Protein AF-A0A441TCH7-F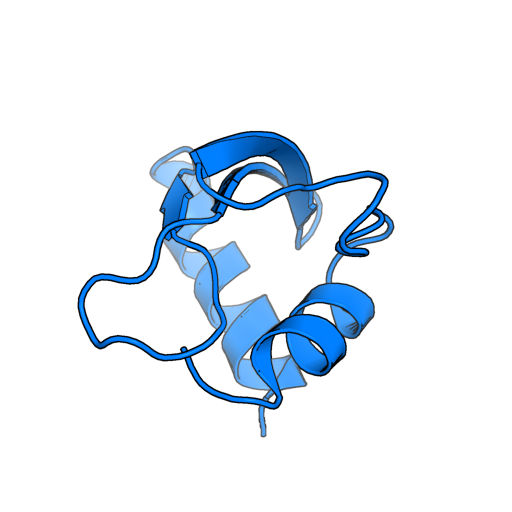1 (afdb_monomer)

pLDDT: mean 94.04, std 5.17, range [70.44, 97.69]

Sequence (71 aa):
MGPKSRELLGKVSPNDFSNENNPYSTWQEIEIGMGLARAHRVASVGELGWEIYISTDQAAHVFEVIEAAGA

Radius of gyration: 11.31 Å; Cα contacts (8 Å, |Δi|>4): 112; chains: 1; bounding box: 27×24×26 Å

Solvent-accessible surface area (backbone atoms only — not comparable to full-atom values): 4196 Å² total; per-residue (Å²): 116,31,90,57,36,60,62,47,48,55,74,53,23,90,55,72,74,45,67,87,76,43,34,81,81,39,70,45,83,36,50,38,70,96,37,70,31,37,41,31,28,51,53,96,84,79,41,50,36,62,48,77,50,58,56,78,94,49,44,65,60,39,48,51,49,52,51,68,70,65,110

Nearest PDB structures (foldseek):
  1pj6-assembly1_A  TM=9.806E-01  e=1.126E-04  Arthrobacter globiformis
  3gsi-assembly1_A  TM=9.819E-01  e=1.547E-04  Arthrobacter globiformis
  4paa-assembly2_B  TM=9.522E-01  e=1.057E-04 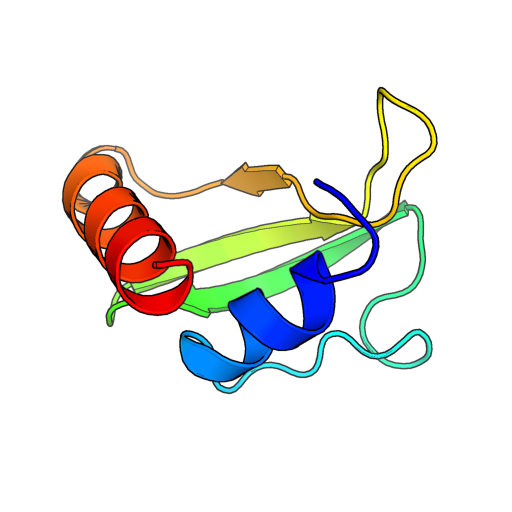 Rattus norvegicus
  4pab-assembly2_B  TM=9.465E-01  e=1.126E-04  Rattus norvegicus
  5l46-assembly2_B  TM=9.538E-01  e=2.921E-04  Homo sapiens

Mean predicted aligned error: 2.84 Å

Foldseek 3Di:
DAPCQQVLCVVFWVDDPDCVRQNAQDWDWTDGLNFIWIWHAYDPPPHGHTDTGGDPVCVVVRVVRSVVSVD

Structure (mmCIF, N/CA/C/O backbone):
data_AF-A0A441TCH7-F1
#
_entry.id   AF-A0A441TCH7-F1
#
loop_
_atom_site.group_PDB
_atom_site.id
_atom_site.type_symbol
_atom_site.label_atom_id
_atom_site.label_alt_id
_atom_site.label_comp_id
_atom_site.label_asym_id
_atom_site.label_entity_id
_atom_site.label_seq_id
_atom_site.pdbx_PDB_ins_code
_atom_site.Cartn_x
_atom_site.Cartn_y
_atom_site.Cartn_z
_atom_site.occupancy
_atom_site.B_iso_or_equiv
_atom_site.auth_seq_id
_atom_site.auth_comp_id
_atom_site.auth_asym_id
_atom_site.auth_atom_id
_atom_site.pdbx_PDB_model_num
ATOM 1 N N . MET A 1 1 ? 0.949 -7.058 -5.139 1.00 86.06 1 MET A N 1
ATOM 2 C CA . MET A 1 1 ? 2.266 -7.233 -5.792 1.00 86.06 1 MET A CA 1
ATOM 3 C C . MET A 1 1 ? 2.035 -7.308 -7.293 1.00 86.06 1 MET A C 1
ATOM 5 O O . MET A 1 1 ? 0.985 -7.802 -7.689 1.00 86.06 1 MET A O 1
ATOM 9 N N . GLY A 1 2 ? 2.939 -6.744 -8.093 1.00 91.69 2 GLY A N 1
ATOM 10 C CA . GLY A 1 2 ? 2.822 -6.659 -9.551 1.00 91.69 2 GLY A CA 1
ATOM 11 C C . GLY A 1 2 ? 3.125 -5.261 -10.106 1.00 91.69 2 GLY A C 1
ATOM 12 O O . GLY A 1 2 ? 3.196 -4.285 -9.349 1.00 91.69 2 GLY A O 1
ATOM 13 N N . PRO A 1 3 ? 3.266 -5.118 -11.437 1.00 92.00 3 PRO A N 1
ATOM 14 C CA . PRO A 1 3 ? 3.710 -3.877 -12.085 1.00 92.00 3 PRO A CA 1
ATOM 15 C C . PRO A 1 3 ? 2.793 -2.674 -11.815 1.00 92.00 3 PRO A C 1
ATOM 17 O O . PRO A 1 3 ? 3.261 -1.538 -11.796 1.00 92.00 3 PRO A O 1
ATOM 20 N N . LYS A 1 4 ? 1.505 -2.920 -11.542 1.00 94.44 4 LYS A N 1
ATOM 21 C CA . LYS A 1 4 ? 0.506 -1.884 -11.232 1.00 94.44 4 LYS A CA 1
ATOM 22 C C . LYS A 1 4 ? 0.444 -1.485 -9.754 1.00 94.44 4 LYS A C 1
ATOM 24 O O . LYS A 1 4 ? -0.320 -0.594 -9.406 1.00 94.44 4 LYS A O 1
ATOM 29 N N . SER A 1 5 ? 1.246 -2.096 -8.875 1.00 94.75 5 SER A N 1
ATOM 30 C CA . SER A 1 5 ? 1.166 -1.831 -7.427 1.00 94.75 5 SER A CA 1
ATOM 31 C C . SER A 1 5 ? 1.394 -0.354 -7.087 1.00 94.75 5 SER A C 1
ATOM 33 O O . SER A 1 5 ? 0.727 0.176 -6.207 1.00 94.75 5 SER A O 1
ATOM 35 N N . ARG A 1 6 ? 2.299 0.328 -7.806 1.00 95.00 6 ARG A N 1
ATOM 36 C CA . ARG A 1 6 ? 2.565 1.760 -7.590 1.00 95.00 6 ARG A CA 1
ATOM 37 C C . ARG A 1 6 ? 1.369 2.627 -7.970 1.00 95.00 6 ARG A C 1
ATOM 39 O O . ARG A 1 6 ? 1.013 3.532 -7.231 1.00 95.00 6 ARG A O 1
ATOM 46 N N . GLU A 1 7 ? 0.772 2.340 -9.125 1.00 96.19 7 GLU A N 1
ATOM 47 C CA . GLU A 1 7 ? -0.416 3.047 -9.602 1.00 96.19 7 GLU A CA 1
ATOM 48 C C . GLU A 1 7 ? -1.570 2.877 -8.611 1.00 96.19 7 GLU A C 1
ATOM 50 O O . GLU A 1 7 ? -2.213 3.854 -8.248 1.00 96.19 7 GLU A O 1
ATOM 55 N N . LEU A 1 8 ? -1.786 1.649 -8.129 1.00 96.44 8 LEU A N 1
ATOM 56 C CA . LEU A 1 8 ? -2.821 1.348 -7.148 1.00 96.44 8 LEU A CA 1
ATOM 57 C C . LEU A 1 8 ? -2.612 2.111 -5.835 1.00 96.44 8 LEU A C 1
ATOM 59 O O . LEU A 1 8 ? -3.533 2.782 -5.379 1.00 96.44 8 LEU A O 1
ATOM 63 N N . LEU A 1 9 ? -1.412 2.055 -5.247 1.00 95.62 9 LEU A N 1
ATOM 64 C CA . LEU A 1 9 ? -1.129 2.772 -3.998 1.00 95.62 9 LEU A CA 1
ATOM 65 C C . LEU A 1 9 ? -1.271 4.290 -4.157 1.00 95.62 9 LEU A C 1
ATOM 67 O O . LEU A 1 9 ? -1.809 4.936 -3.265 1.00 95.62 9 LEU A O 1
ATOM 71 N N . GLY A 1 10 ? -0.899 4.844 -5.315 1.00 95.81 10 GLY A N 1
ATOM 72 C CA . GLY A 1 10 ? -1.097 6.265 -5.619 1.00 95.81 10 GLY A CA 1
ATOM 73 C C . GLY A 1 10 ? -2.565 6.707 -5.710 1.00 95.81 10 GLY A C 1
ATOM 74 O O . GLY A 1 10 ? -2.836 7.901 -5.640 1.00 95.81 10 GLY A O 1
ATOM 75 N N . LYS A 1 11 ? -3.528 5.781 -5.844 1.00 96.31 11 LYS A N 1
ATOM 76 C CA . LYS A 1 11 ? -4.968 6.105 -5.782 1.00 96.31 11 LYS A CA 1
ATOM 77 C C . LYS A 1 11 ? -5.484 6.246 -4.351 1.00 96.31 11 LYS A C 1
ATOM 79 O O . LYS A 1 1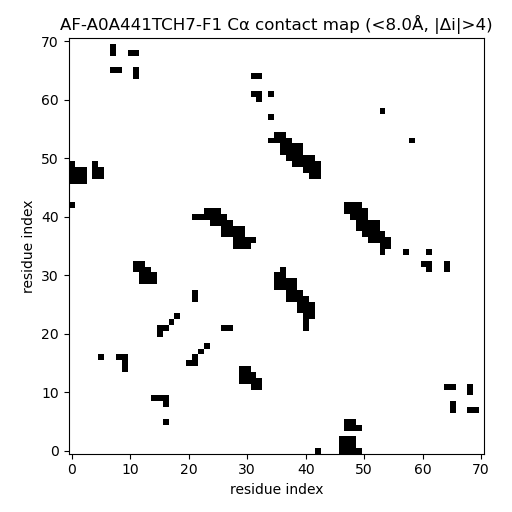1 ? -6.487 6.917 -4.136 1.00 96.31 11 LYS A O 1
ATOM 84 N N . VAL A 1 12 ? -4.841 5.576 -3.397 1.00 96.81 12 VAL A N 1
ATOM 85 C CA . VAL A 1 12 ? -5.347 5.412 -2.021 1.00 96.81 12 VAL A CA 1
ATOM 86 C C . VAL A 1 12 ? -4.468 6.074 -0.965 1.00 96.81 12 VAL A C 1
ATOM 88 O O . VAL A 1 12 ? -4.826 6.074 0.211 1.00 96.81 12 VAL A O 1
ATOM 91 N N . SER A 1 13 ? -3.332 6.633 -1.375 1.00 96.88 13 SER A N 1
ATOM 92 C CA . SER A 1 13 ? -2.352 7.267 -0.505 1.00 96.88 13 SER A CA 1
ATOM 93 C C . SER A 1 13 ? -1.783 8.523 -1.174 1.00 96.88 13 SER A C 1
ATOM 95 O O . SER A 1 13 ? -1.477 8.485 -2.367 1.00 96.88 13 SER A O 1
ATOM 97 N N . PRO A 1 14 ? -1.611 9.630 -0.430 1.00 96.31 14 PRO A N 1
ATOM 98 C CA . PRO A 1 14 ? -0.971 10.840 -0.942 1.00 96.31 14 PRO A CA 1
ATOM 99 C C . PRO A 1 14 ? 0.562 10.722 -1.012 1.00 96.31 14 PRO A C 1
ATOM 101 O O . PRO A 1 14 ? 1.221 11.621 -1.536 1.00 96.31 14 PRO A O 1
ATOM 104 N N . ASN A 1 15 ? 1.144 9.657 -0.452 1.00 97.56 15 ASN A N 1
ATOM 105 C CA . ASN A 1 15 ? 2.588 9.477 -0.353 1.00 97.56 15 ASN A CA 1
ATOM 106 C C . ASN A 1 15 ? 3.233 9.173 -1.712 1.00 97.56 15 ASN A C 1
ATOM 108 O O . ASN A 1 15 ? 2.630 8.567 -2.598 1.00 97.56 15 ASN A O 1
ATOM 112 N N . ASP A 1 16 ? 4.503 9.560 -1.865 1.00 96.69 16 ASP A N 1
ATOM 113 C CA . ASP A 1 16 ? 5.269 9.255 -3.070 1.00 96.69 16 ASP A CA 1
ATOM 114 C C . ASP A 1 16 ? 5.934 7.870 -2.980 1.00 96.69 16 ASP A C 1
ATOM 116 O O . ASP A 1 16 ? 6.751 7.588 -2.103 1.00 96.69 16 ASP A O 1
ATOM 120 N N . PHE A 1 17 ? 5.603 7.008 -3.940 1.00 96.31 17 PHE A N 1
ATOM 121 C CA . PHE A 1 17 ? 6.125 5.646 -4.085 1.00 96.31 17 PHE A CA 1
ATOM 122 C C . PHE A 1 17 ? 7.158 5.523 -5.225 1.00 96.31 17 PHE A C 1
ATOM 124 O O . PHE 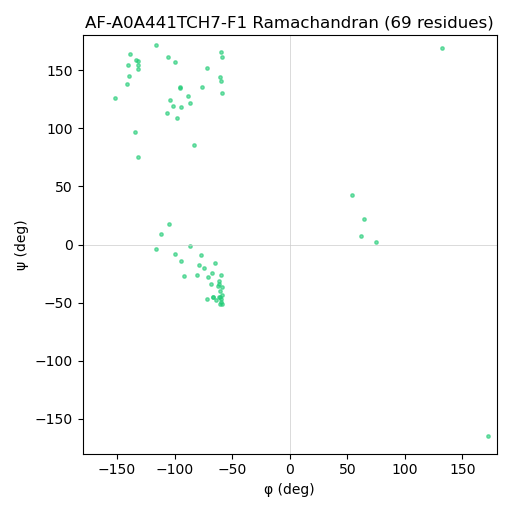A 1 17 ? 7.411 4.421 -5.742 1.00 96.31 17 PHE A O 1
ATOM 131 N N . SER A 1 18 ? 7.724 6.649 -5.674 1.00 95.25 18 SER A N 1
ATOM 132 C CA . SER A 1 18 ? 8.822 6.724 -6.642 1.00 95.25 18 SER A CA 1
ATOM 133 C C . SER A 1 18 ? 10.079 5.993 -6.157 1.00 95.25 18 SER A C 1
ATOM 135 O O . SER A 1 18 ? 10.208 5.598 -4.995 1.00 95.25 18 SER A O 1
ATOM 137 N N . ASN A 1 19 ? 11.018 5.744 -7.072 1.00 94.25 19 ASN A N 1
ATOM 138 C CA . ASN A 1 19 ? 12.262 5.062 -6.712 1.00 94.25 19 ASN A CA 1
ATOM 139 C C . ASN A 1 19 ? 13.178 5.943 -5.866 1.00 94.25 19 ASN A C 1
ATOM 141 O O . ASN A 1 19 ? 13.967 5.417 -5.088 1.00 94.25 19 ASN A O 1
ATOM 145 N N . GLU A 1 20 ? 13.059 7.249 -6.043 1.00 96.56 20 GLU A N 1
ATOM 146 C CA . GLU A 1 20 ? 13.805 8.290 -5.368 1.00 96.56 20 GLU A CA 1
ATOM 147 C C . GLU A 1 20 ? 13.355 8.408 -3.908 1.00 96.56 20 GLU A C 1
ATOM 149 O O . GLU A 1 20 ? 14.198 8.395 -3.012 1.00 96.56 20 GLU A O 1
ATOM 154 N N . ASN A 1 21 ? 12.038 8.438 -3.663 1.00 95.19 21 ASN A N 1
ATOM 155 C CA . ASN A 1 21 ? 11.481 8.656 -2.324 1.00 95.19 21 ASN A CA 1
ATOM 156 C C . ASN A 1 21 ? 11.223 7.367 -1.539 1.00 95.19 21 ASN A C 1
ATOM 158 O O . ASN A 1 21 ? 11.322 7.364 -0.313 1.00 95.19 21 ASN A O 1
ATOM 162 N N . ASN A 1 22 ? 10.980 6.243 -2.216 1.00 95.31 22 ASN A N 1
ATOM 163 C CA . ASN A 1 22 ? 10.889 4.942 -1.561 1.00 95.31 22 ASN A CA 1
ATOM 164 C C . ASN A 1 22 ? 11.737 3.898 -2.296 1.00 9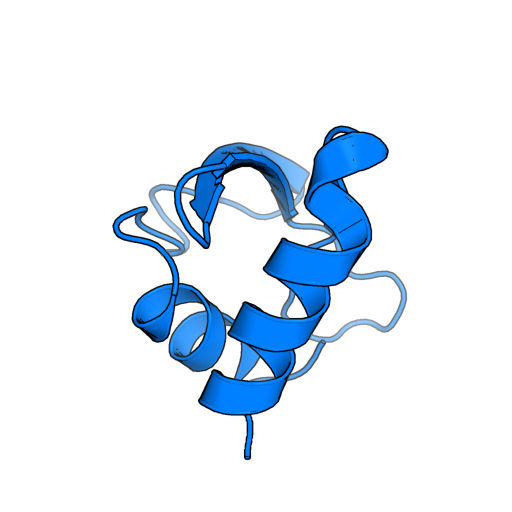5.31 22 ASN A C 1
ATOM 166 O O . ASN A 1 22 ? 11.188 3.056 -3.013 1.00 95.31 22 ASN A O 1
ATOM 170 N N . PRO A 1 23 ? 13.076 3.936 -2.150 1.00 95.56 23 PRO A N 1
ATOM 171 C CA . PRO A 1 23 ? 13.980 2.961 -2.758 1.00 95.56 23 PRO A CA 1
ATOM 172 C C . PRO A 1 23 ? 13.705 1.518 -2.319 1.00 95.56 23 PRO A C 1
ATOM 174 O O . PRO A 1 23 ? 13.050 1.255 -1.314 1.00 95.56 23 PRO A O 1
ATOM 177 N N . TYR A 1 24 ? 14.208 0.547 -3.082 1.00 94.56 24 TYR A N 1
ATOM 178 C CA . TYR A 1 24 ? 14.117 -0.856 -2.674 1.00 94.56 24 TYR A CA 1
ATOM 179 C C . TYR A 1 24 ? 14.846 -1.088 -1.342 1.00 94.56 24 TYR A C 1
ATOM 181 O O . TYR A 1 24 ? 15.893 -0.490 -1.101 1.00 94.56 24 TYR A O 1
ATOM 189 N N . SER A 1 25 ? 14.314 -1.979 -0.499 1.00 94.56 25 SER A N 1
ATOM 190 C CA . SER A 1 25 ? 14.840 -2.269 0.843 1.00 94.56 25 SER A CA 1
ATOM 191 C C . SER A 1 25 ? 14.773 -1.090 1.828 1.00 94.56 25 SER A C 1
ATOM 193 O O . SER A 1 25 ? 15.494 -1.078 2.828 1.00 94.56 25 SER A O 1
ATOM 195 N N . THR A 1 26 ? 13.892 -0.116 1.586 1.00 96.94 26 THR A N 1
ATOM 196 C CA . THR A 1 26 ? 13.543 0.927 2.558 1.00 96.94 26 THR A CA 1
ATOM 197 C C . THR A 1 26 ? 12.076 0.832 2.959 1.00 96.94 26 THR A C 1
ATOM 199 O O . THR A 1 26 ? 11.289 0.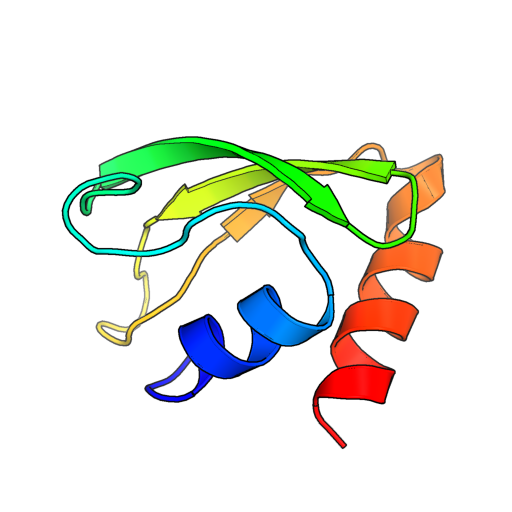064 2.393 1.00 96.94 26 THR A O 1
ATOM 202 N N . TRP A 1 27 ? 11.705 1.613 3.965 1.00 97.31 27 TRP A N 1
ATOM 203 C CA . TRP A 1 27 ? 10.326 1.786 4.385 1.00 97.31 27 TRP A CA 1
ATOM 204 C C . TRP A 1 27 ? 10.020 3.273 4.545 1.00 97.31 27 TRP A C 1
ATOM 206 O O . TRP A 1 27 ? 10.929 4.081 4.732 1.00 97.31 27 TRP A O 1
ATOM 216 N N . GLN A 1 28 ? 8.738 3.612 4.481 1.00 97.31 28 GLN A N 1
ATOM 217 C CA . GLN A 1 28 ? 8.227 4.932 4.834 1.00 97.31 28 GLN A CA 1
ATOM 218 C C . GLN A 1 28 ? 6.900 4.793 5.582 1.00 97.31 28 GLN A C 1
ATOM 220 O O . GLN A 1 28 ? 6.198 3.787 5.433 1.00 97.31 28 GLN A O 1
ATOM 225 N N . GLU A 1 29 ? 6.574 5.787 6.401 1.00 97.69 29 GLU A N 1
ATOM 226 C CA . GLU A 1 29 ? 5.221 5.945 6.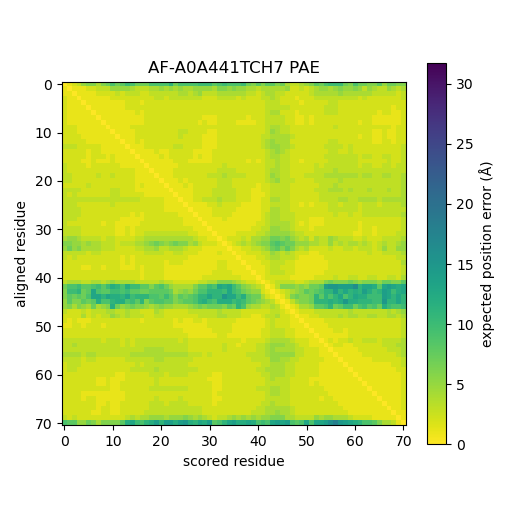929 1.00 97.69 29 GLU A CA 1
ATOM 227 C C . GLU A 1 29 ? 4.326 6.524 5.831 1.00 97.69 29 GLU A C 1
ATOM 229 O O . GLU A 1 29 ? 4.735 7.432 5.104 1.00 97.69 29 GLU A O 1
ATOM 234 N N . ILE A 1 30 ? 3.132 5.959 5.682 1.00 97.62 30 ILE A N 1
ATOM 235 C CA . ILE A 1 30 ? 2.151 6.359 4.682 1.00 97.62 30 ILE A CA 1
ATOM 236 C C . ILE A 1 30 ? 0.778 6.538 5.309 1.00 97.62 30 ILE A C 1
ATOM 238 O O . ILE A 1 30 ? 0.432 5.882 6.293 1.00 97.62 30 ILE A O 1
ATOM 242 N N . GLU A 1 31 ? -0.024 7.375 4.671 1.00 97.44 31 GLU A N 1
ATOM 243 C CA . GLU A 1 31 ? -1.452 7.473 4.929 1.00 97.44 31 GLU A CA 1
ATOM 244 C C . GLU A 1 31 ? -2.211 6.607 3.927 1.00 97.44 31 GLU A C 1
ATOM 246 O O . GLU A 1 31 ? -1.924 6.633 2.728 1.00 97.44 31 GLU A O 1
ATOM 251 N N . ILE A 1 32 ? -3.186 5.841 4.406 1.00 96.06 32 ILE A N 1
ATOM 252 C CA . ILE A 1 32 ? -4.063 5.032 3.562 1.00 96.06 32 ILE A CA 1
ATOM 253 C C . ILE A 1 32 ? -5.418 4.848 4.237 1.00 96.06 32 ILE A C 1
ATOM 255 O O . ILE A 1 32 ? -5.488 4.438 5.392 1.00 96.06 32 ILE A O 1
ATOM 259 N N . GLY A 1 33 ? -6.503 5.185 3.533 1.00 89.62 33 GLY A N 1
ATOM 260 C CA . GLY A 1 33 ? -7.856 5.065 4.091 1.00 89.62 33 GLY A CA 1
ATOM 261 C C . GLY A 1 33 ? -8.024 5.799 5.429 1.00 89.62 33 GLY A C 1
ATOM 262 O O . GLY A 1 33 ? -8.562 5.239 6.370 1.00 89.62 33 GLY A O 1
ATOM 263 N N . MET A 1 34 ? -7.490 7.021 5.557 1.00 89.88 34 MET A N 1
ATOM 264 C CA . MET A 1 34 ? -7.479 7.802 6.814 1.00 89.88 34 MET A CA 1
ATOM 265 C C . MET A 1 34 ? -6.708 7.158 7.991 1.00 89.88 34 MET A C 1
ATOM 267 O O . MET A 1 34 ? -6.744 7.689 9.100 1.00 89.88 34 MET A O 1
ATOM 271 N N . GLY A 1 35 ? -5.996 6.050 7.769 1.00 92.25 35 GLY A N 1
ATOM 272 C CA . GLY A 1 35 ? -5.112 5.406 8.740 1.00 92.25 35 GLY A CA 1
ATOM 273 C C . GLY A 1 35 ? -3.630 5.627 8.430 1.00 92.25 35 GLY A C 1
ATOM 274 O O . GLY A 1 35 ? -3.259 5.942 7.299 1.00 92.25 35 GLY A O 1
ATOM 275 N N . LEU A 1 36 ? -2.776 5.422 9.437 1.00 96.62 36 LEU A N 1
ATOM 276 C CA . LEU A 1 36 ? -1.319 5.392 9.282 1.00 96.62 36 LEU A CA 1
ATOM 277 C C . LEU A 1 36 ? -0.828 3.953 9.124 1.00 96.62 36 LEU A C 1
ATOM 279 O O . LEU A 1 36 ? -1.228 3.059 9.874 1.00 96.62 36 LEU A O 1
ATOM 283 N N . ALA A 1 37 ? 0.077 3.738 8.176 1.00 97.12 37 ALA A N 1
ATOM 284 C CA . ALA A 1 37 ? 0.717 2.454 7.932 1.00 97.12 37 ALA A CA 1
ATOM 285 C C . ALA A 1 37 ? 2.208 2.628 7.630 1.00 97.12 37 ALA A C 1
ATOM 287 O O . ALA A 1 37 ? 2.675 3.709 7.283 1.00 97.12 37 ALA A O 1
ATOM 288 N N . ARG A 1 38 ? 2.972 1.539 7.712 1.00 97.69 38 ARG A N 1
ATOM 289 C CA . ARG A 1 38 ? 4.335 1.483 7.169 1.00 97.69 38 ARG A CA 1
ATOM 290 C C . ARG A 1 38 ? 4.334 0.700 5.872 1.00 97.69 38 ARG A C 1
ATOM 292 O O . ARG A 1 38 ? 3.940 -0.466 5.861 1.00 9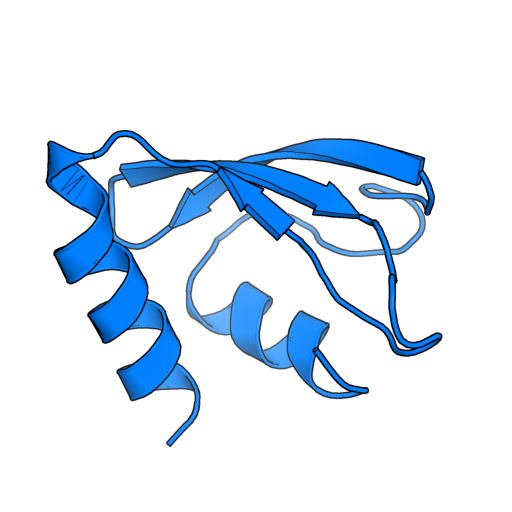7.69 38 ARG A O 1
ATOM 299 N N . ALA A 1 39 ? 4.828 1.319 4.808 1.00 97.38 39 ALA A N 1
ATOM 300 C CA . ALA A 1 39 ? 5.039 0.672 3.523 1.00 97.38 39 ALA A CA 1
ATOM 301 C C . ALA A 1 39 ? 6.502 0.251 3.393 1.00 97.38 39 ALA A C 1
ATOM 303 O O . ALA A 1 39 ? 7.394 1.086 3.239 1.00 97.38 39 ALA A O 1
ATOM 304 N N . HIS A 1 40 ? 6.753 -1.052 3.452 1.00 97.38 40 HIS A N 1
ATOM 305 C CA . HIS A 1 40 ? 8.075 -1.639 3.270 1.00 97.38 40 HIS A CA 1
ATOM 306 C C . HIS A 1 40 ? 8.234 -2.059 1.815 1.00 97.38 40 HIS A C 1
ATOM 308 O O . HIS A 1 40 ? 7.495 -2.918 1.330 1.00 97.38 40 HIS A O 1
ATOM 314 N N . ARG A 1 41 ? 9.199 -1.471 1.105 1.00 95.56 41 ARG A N 1
ATOM 315 C CA . ARG A 1 41 ? 9.447 -1.812 -0.295 1.00 95.56 41 ARG A CA 1
ATOM 316 C C . ARG A 1 41 ? 10.322 -3.056 -0.390 1.00 95.56 41 ARG A C 1
ATOM 318 O O . ARG A 1 41 ? 11.547 -2.977 -0.511 1.00 95.56 41 ARG A O 1
ATOM 325 N N . VAL A 1 42 ? 9.658 -4.203 -0.342 1.00 90.25 42 VAL A N 1
ATOM 326 C CA . VAL A 1 42 ? 10.249 -5.542 -0.410 1.00 90.25 42 VAL A CA 1
ATOM 327 C C . VAL A 1 42 ? 9.485 -6.399 -1.417 1.00 90.25 42 VAL A C 1
ATOM 329 O O . VAL A 1 42 ? 8.299 -6.181 -1.660 1.00 90.25 42 VAL A O 1
ATOM 332 N N . ALA A 1 43 ? 10.175 -7.359 -2.031 1.00 79.12 43 ALA A N 1
ATOM 333 C CA . ALA A 1 43 ? 9.602 -8.223 -3.057 1.00 79.12 43 ALA A CA 1
ATOM 334 C C . ALA A 1 43 ? 9.984 -9.687 -2.811 1.00 79.12 43 ALA A C 1
ATOM 336 O O . ALA A 1 43 ? 11.045 -10.139 -3.236 1.00 79.12 43 ALA A O 1
ATOM 337 N N . SER A 1 44 ? 9.097 -10.450 -2.174 1.00 70.44 44 SER A N 1
ATOM 338 C CA . SER A 1 44 ? 9.312 -11.888 -1.930 1.00 70.44 44 SER A CA 1
ATOM 339 C C . SER A 1 44 ? 9.140 -12.745 -3.191 1.00 70.44 44 SER A C 1
ATOM 341 O O . SER A 1 44 ? 9.650 -13.857 -3.260 1.00 70.44 44 SER A O 1
ATOM 343 N N . VAL A 1 45 ? 8.442 -12.220 -4.204 1.00 78.31 45 VAL A N 1
ATOM 344 C CA . VAL A 1 45 ? 8.128 -12.907 -5.474 1.00 78.31 45 VAL A CA 1
ATOM 345 C C . VAL A 1 45 ? 8.845 -12.300 -6.688 1.00 78.31 45 VAL A C 1
ATOM 347 O O . VAL A 1 45 ? 8.535 -12.640 -7.822 1.00 78.31 45 VAL A O 1
ATOM 350 N N . GLY A 1 46 ? 9.794 -11.381 -6.471 1.00 81.00 46 GLY A N 1
ATOM 351 C CA . GLY A 1 46 ? 10.550 -10.718 -7.545 1.00 81.00 46 GLY A CA 1
ATOM 352 C C . GLY A 1 46 ? 9.782 -9.644 -8.328 1.00 81.00 46 GLY A C 1
ATOM 353 O O . GLY A 1 46 ? 10.339 -9.044 -9.245 1.00 81.00 46 GLY A O 1
ATOM 354 N N . GLU A 1 47 ? 8.531 -9.360 -7.963 1.00 87.88 47 GLU A N 1
ATOM 355 C CA . GLU A 1 47 ? 7.715 -8.314 -8.584 1.00 87.88 47 GLU A CA 1
ATOM 356 C C . GLU A 1 47 ? 7.682 -7.024 -7.757 1.00 87.88 47 GLU A C 1
ATOM 358 O O . GLU A 1 47 ? 7.871 -7.032 -6.542 1.00 87.88 47 GLU A O 1
ATOM 363 N N . LEU A 1 48 ? 7.382 -5.897 -8.411 1.00 89.25 48 LEU A N 1
ATOM 364 C CA . LEU A 1 48 ? 7.192 -4.616 -7.732 1.00 89.25 48 LEU A CA 1
ATOM 365 C C . LEU A 1 48 ? 6.055 -4.701 -6.703 1.00 89.25 48 LEU A C 1
ATOM 367 O O . LEU A 1 48 ? 4.927 -5.067 -7.037 1.00 89.25 48 LEU A O 1
ATOM 371 N N . GLY A 1 49 ? 6.319 -4.250 -5.483 1.00 93.75 49 GLY A N 1
ATOM 37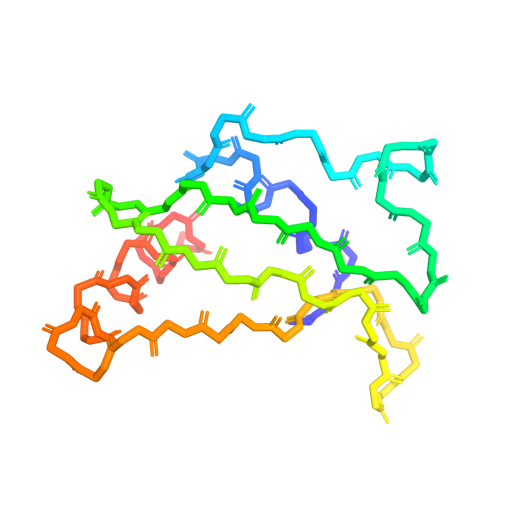2 C CA . GLY A 1 49 ? 5.270 -3.953 -4.525 1.00 93.75 49 GLY A CA 1
ATOM 373 C C . GLY A 1 49 ? 5.795 -3.627 -3.132 1.00 93.75 49 GLY A C 1
ATOM 374 O O . GLY A 1 49 ? 6.974 -3.306 -2.963 1.00 93.75 49 GLY A O 1
ATOM 375 N N . TRP A 1 50 ? 4.872 -3.658 -2.171 1.00 95.62 50 TRP A N 1
ATOM 376 C CA . TRP A 1 50 ? 5.094 -3.259 -0.789 1.00 95.62 50 TRP A CA 1
ATOM 377 C C . TRP A 1 50 ? 4.390 -4.212 0.166 1.00 95.62 50 TRP A C 1
ATOM 379 O O . TRP A 1 50 ? 3.284 -4.678 -0.112 1.00 95.62 50 TRP A O 1
ATOM 389 N N . GLU A 1 51 ? 5.016 -4.445 1.309 1.00 95.94 51 GLU A N 1
ATOM 390 C CA . GLU A 1 51 ? 4.334 -4.957 2.491 1.00 95.94 51 GLU A CA 1
ATOM 391 C C . GLU A 1 51 ? 3.790 -3.773 3.291 1.00 95.94 51 GLU A C 1
ATOM 393 O O . GLU A 1 51 ? 4.527 -2.832 3.595 1.00 95.94 51 GLU A O 1
ATOM 398 N N . ILE A 1 52 ? 2.496 -3.813 3.610 1.00 95.69 52 ILE A N 1
ATOM 399 C CA . ILE A 1 52 ? 1.802 -2.752 4.341 1.00 95.69 52 ILE A CA 1
ATOM 400 C C . ILE A 1 52 ? 1.544 -3.235 5.765 1.00 95.69 52 ILE A C 1
ATOM 402 O O . ILE A 1 52 ? 0.776 -4.170 5.984 1.00 95.69 52 ILE A O 1
ATOM 406 N N . TYR A 1 53 ? 2.194 -2.594 6.732 1.00 96.62 53 TYR A N 1
ATOM 407 C CA . TYR A 1 53 ? 2.022 -2.874 8.155 1.00 96.62 53 TYR A CA 1
ATOM 408 C C . TYR A 1 53 ? 1.120 -1.810 8.766 1.00 96.62 53 TYR A C 1
ATOM 410 O O . TYR A 1 53 ? 1.477 -0.633 8.770 1.00 96.62 53 TYR A O 1
ATOM 418 N N . ILE A 1 54 ? -0.019 -2.224 9.311 1.00 96.25 54 ILE A N 1
ATOM 419 C CA . ILE A 1 54 ? -1.016 -1.333 9.903 1.00 96.25 54 ILE A CA 1
ATOM 420 C C . ILE A 1 54 ? -1.482 -1.859 11.262 1.00 96.25 54 ILE A C 1
ATOM 422 O O . ILE A 1 54 ? -1.335 -3.045 11.559 1.00 96.25 54 ILE A O 1
ATOM 426 N N . SER A 1 55 ? -2.033 -0.971 12.090 1.00 95.75 55 SER A N 1
ATOM 427 C CA . SER A 1 55 ? -2.722 -1.365 13.316 1.00 95.75 55 SER A CA 1
ATOM 428 C C . SER A 1 55 ? -3.905 -2.293 13.019 1.00 95.75 55 SER A C 1
ATOM 430 O O . SER A 1 55 ? -4.644 -2.100 12.051 1.00 95.75 55 SER A O 1
ATOM 432 N N . THR A 1 56 ? -4.095 -3.303 13.867 1.00 96.12 56 THR A N 1
ATOM 433 C CA . THR A 1 56 ? -5.088 -4.365 13.658 1.00 96.12 56 THR A CA 1
ATOM 434 C C . THR A 1 56 ? -6.524 -3.841 13.596 1.00 96.12 56 THR A C 1
ATOM 436 O O . THR A 1 56 ? -7.338 -4.397 12.866 1.00 96.12 56 THR A O 1
ATOM 439 N N . ASP A 1 57 ? -6.844 -2.762 14.314 1.00 96.25 57 ASP A N 1
ATOM 440 C CA . ASP A 1 57 ? -8.174 -2.139 14.297 1.00 96.25 57 ASP A CA 1
ATOM 441 C C . ASP A 1 57 ? -8.522 -1.485 12.948 1.00 96.25 57 ASP A C 1
ATOM 443 O O . ASP A 1 57 ? -9.699 -1.391 12.610 1.00 96.25 57 ASP A O 1
ATOM 447 N N . GLN A 1 58 ? -7.518 -1.095 12.152 1.00 95.94 58 GLN A N 1
ATOM 448 C CA . GLN A 1 58 ? -7.697 -0.475 10.830 1.00 95.94 58 GLN A CA 1
ATOM 449 C C . GLN A 1 58 ? -7.524 -1.460 9.663 1.00 95.94 58 GLN A C 1
ATOM 451 O O . GLN A 1 58 ? -7.788 -1.108 8.513 1.00 95.94 58 GLN A O 1
ATOM 456 N N . ALA A 1 59 ? -7.079 -2.693 9.928 1.00 95.44 59 ALA A N 1
ATOM 457 C CA . ALA A 1 59 ? -6.674 -3.635 8.885 1.00 95.44 59 ALA A CA 1
ATOM 458 C C . ALA A 1 59 ? -7.796 -3.957 7.882 1.00 95.44 59 ALA A C 1
ATOM 460 O O . ALA A 1 59 ? -7.548 -3.964 6.678 1.00 95.44 59 ALA A O 1
ATOM 461 N N . ALA A 1 60 ? -9.024 -4.180 8.364 1.00 96.69 60 ALA A N 1
ATOM 462 C CA . ALA A 1 60 ? -10.174 -4.458 7.501 1.00 96.69 60 ALA A CA 1
ATOM 463 C C . ALA A 1 60 ? -10.508 -3.260 6.599 1.00 96.69 60 ALA A C 1
ATOM 465 O O . ALA A 1 60 ? -10.608 -3.411 5.386 1.00 96.69 60 ALA A O 1
ATOM 466 N N . HIS A 1 61 ? -10.580 -2.059 7.180 1.00 96.38 61 HIS A N 1
ATOM 467 C CA . HIS A 1 61 ? -10.877 -0.840 6.433 1.00 96.38 61 HIS A CA 1
ATOM 468 C C . HIS A 1 61 ? -9.845 -0.575 5.329 1.00 96.38 61 HIS A C 1
ATOM 470 O O . HIS A 1 61 ? -10.199 -0.313 4.181 1.00 96.38 61 HIS A O 1
ATOM 476 N N . VAL A 1 62 ? -8.555 -0.681 5.653 1.00 96.38 62 VAL A N 1
ATOM 477 C CA . VAL A 1 62 ? -7.488 -0.437 4.676 1.00 96.38 62 VAL A CA 1
ATOM 478 C C . VAL A 1 62 ? -7.443 -1.504 3.591 1.00 96.38 62 VAL A C 1
ATOM 480 O O . VAL A 1 62 ? -7.177 -1.174 2.435 1.00 96.38 62 VAL A O 1
ATOM 483 N N . PHE A 1 63 ? -7.755 -2.758 3.923 1.00 95.81 63 PHE A N 1
ATOM 484 C CA . PHE A 1 63 ? -7.928 -3.799 2.914 1.00 95.81 63 PHE A CA 1
ATOM 485 C C . PHE A 1 63 ? -9.040 -3.435 1.920 1.00 95.81 63 PHE A C 1
ATOM 487 O O . PHE A 1 63 ? -8.790 -3.428 0.716 1.00 95.81 63 PHE A O 1
ATOM 494 N N . GLU A 1 64 ? -10.223 -3.062 2.413 1.00 97.06 64 GLU A N 1
ATOM 495 C CA . GLU A 1 64 ? -11.373 -2.681 1.580 1.00 97.06 64 GLU A CA 1
ATOM 496 C C . GLU A 1 64 ? -11.064 -1.469 0.687 1.00 97.06 64 GLU A C 1
ATOM 498 O O . GLU A 1 64 ? -11.424 -1.455 -0.489 1.00 97.06 64 GLU A O 1
ATOM 503 N N . VAL A 1 65 ? -10.345 -0.467 1.208 1.00 96.88 65 VAL A N 1
ATOM 504 C CA . VAL A 1 65 ? -9.912 0.709 0.433 1.00 96.88 65 VAL A CA 1
ATOM 505 C C . VAL A 1 65 ? -8.992 0.314 -0.726 1.00 96.88 65 VAL A C 1
ATOM 507 O O . VAL A 1 65 ? -9.171 0.798 -1.846 1.00 96.88 65 VAL A O 1
ATOM 510 N N . ILE A 1 66 ? -8.014 -0.566 -0.483 1.00 95.94 66 ILE A N 1
ATOM 511 C CA . ILE A 1 66 ? -7.101 -1.050 -1.530 1.00 95.94 66 ILE A CA 1
ATOM 512 C C . ILE A 1 66 ? -7.858 -1.899 -2.554 1.00 95.94 66 ILE A C 1
ATOM 514 O O . ILE A 1 66 ? -7.651 -1.727 -3.756 1.00 95.94 66 ILE A O 1
ATOM 518 N N . GLU A 1 67 ? -8.718 -2.809 -2.092 1.00 96.88 67 GLU A N 1
ATOM 519 C CA . GLU A 1 67 ? -9.512 -3.690 -2.951 1.00 96.88 67 GLU A CA 1
ATOM 520 C C . GLU A 1 67 ? -10.421 -2.876 -3.878 1.00 96.88 67 GLU A C 1
ATOM 522 O O . GLU A 1 67 ? -10.376 -3.054 -5.096 1.00 96.88 67 GLU A O 1
ATOM 527 N N . ALA A 1 68 ? -11.165 -1.913 -3.327 1.00 96.75 68 ALA A N 1
ATOM 528 C CA . ALA A 1 68 ? -12.066 -1.056 -4.091 1.00 96.75 68 ALA A CA 1
ATOM 529 C C . ALA A 1 68 ? -11.338 -0.207 -5.148 1.00 96.75 68 ALA A C 1
ATOM 531 O O . ALA A 1 68 ? -11.885 0.037 -6.219 1.00 96.75 68 ALA A O 1
ATOM 532 N N . ALA A 1 69 ? -10.103 0.231 -4.883 1.00 96.12 69 ALA A N 1
ATOM 533 C CA . ALA A 1 69 ? -9.301 0.987 -5.850 1.00 96.12 69 ALA A CA 1
ATOM 534 C C . ALA A 1 69 ? -8.640 0.111 -6.936 1.00 96.12 69 ALA A C 1
ATOM 536 O O . ALA A 1 69 ? -8.161 0.635 -7.956 1.00 96.12 69 ALA A O 1
ATOM 537 N N . GLY A 1 70 ? -8.557 -1.200 -6.687 1.00 92.06 70 GLY A N 1
ATOM 538 C CA . GLY A 1 70 ? -7.948 -2.198 -7.564 1.00 92.06 70 GLY A CA 1
ATOM 539 C C . GLY A 1 70 ? -8.921 -2.910 -8.506 1.00 92.06 70 GLY A C 1
ATOM 540 O O . GLY A 1 70 ? -8.440 -3.545 -9.447 1.00 92.06 70 GLY A O 1
ATOM 541 N N . ALA A 1 71 ? -10.232 -2.800 -8.261 1.00 79.94 71 ALA A N 1
ATOM 542 C CA . ALA A 1 71 ? -11.306 -3.295 -9.125 1.00 79.94 71 ALA A CA 1
ATOM 543 C C . ALA A 1 71 ? -11.462 -2.431 -10.389 1.00 79.94 71 ALA A C 1
ATOM 545 O O . ALA A 1 71 ? -11.261 -2.979 -11.498 1.00 79.94 71 ALA A O 1
#

Secondary structure (DSSP, 8-state):
--TTHHHHHHHH--S--STTTS-TT-EEEEEETTEEEEEE---TTSSS--EEEE-TTTHHHHHHHHHHHH-